Protein AF-A0AAW4HK03-F1 (afdb_monomer_lite)

Radius of gyration: 12.79 Å; chains: 1; bounding box: 35×22×33 Å

Foldseek 3Di:
DFFQDQCRVVVLVVQVVCPPVDQDADDPLLVVVLCVVVVNDPDDVNRNCVCLVVDPCNVVSNVVSVPHHNWDDDPVDID

Organism: Vibrio vulnificus (NCBI:txid672)

Sequence (79 aa):
LVARGPKSLETLRFVKSLGASAIVVLGNHDLHLLAVAHGIKKVKDKDRTAPIFTAPDKEELLTWLAQQPLMAEHDEFVM

InterPro domains:
  IPR029052 Metallo-dependent phosphatase-like [G3DSA:3.60.21.10] (1-79)
  IPR029052 Metallo-dependent phosphatase-l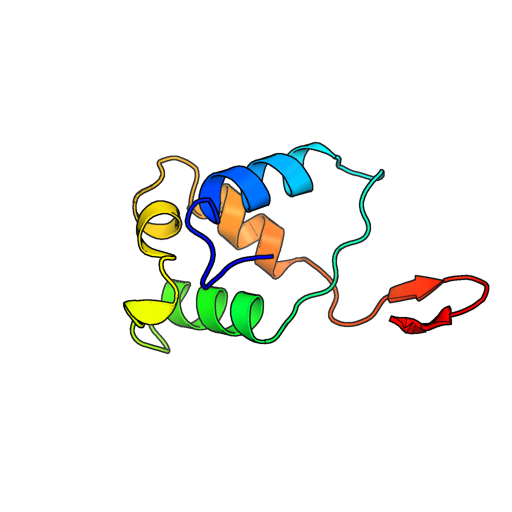ike [SSF56300] (1-78)
  IPR050126 Diadenosine polyphosphate hydrolase [PTHR42850] (1-75)

Secondary structure (DSSP, 8-state):
--SSSTTHHHHHHHHHHTGGG------HHHHHHHHHHTTSS---GGG--HHHHHSTTHHHHHHHHHTS-S--B-SS-B-

Structure (mmCIF, N/CA/C/O backbone):
data_AF-A0AAW4HK03-F1
#
_entry.id   AF-A0AAW4HK03-F1
#
loop_
_atom_site.group_PDB
_atom_site.id
_atom_site.type_symbol
_atom_site.label_atom_id
_atom_site.label_alt_id
_atom_site.label_comp_id
_atom_site.label_asym_id
_atom_site.label_entity_id
_atom_site.label_seq_id
_atom_site.pdbx_PDB_ins_code
_atom_site.Cartn_x
_atom_site.Cartn_y
_atom_site.C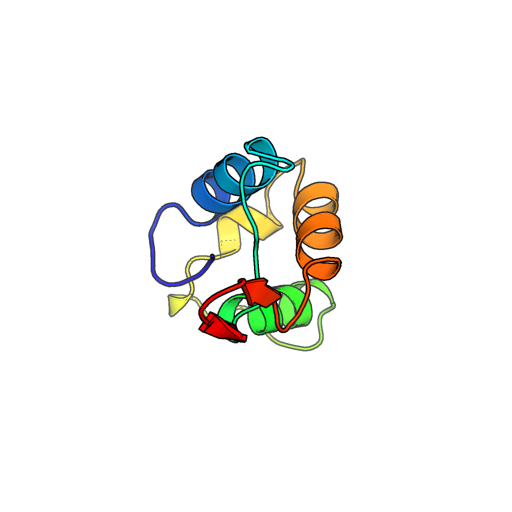artn_z
_atom_site.occupancy
_atom_site.B_iso_or_equiv
_atom_site.auth_seq_id
_atom_site.auth_comp_id
_atom_site.auth_asym_id
_atom_site.auth_atom_id
_atom_site.pdbx_PDB_model_num
ATOM 1 N N . LEU A 1 1 ? 5.408 1.694 -0.559 1.00 80.62 1 LEU A N 1
ATOM 2 C CA . LEU A 1 1 ? 4.459 2.649 -1.195 1.00 80.62 1 LEU A CA 1
ATOM 3 C C . LEU A 1 1 ? 3.688 3.482 -0.184 1.00 80.62 1 LEU A C 1
ATOM 5 O O . LEU A 1 1 ? 3.311 4.615 -0.469 1.00 80.62 1 LEU A O 1
ATOM 9 N N . VAL A 1 2 ? 3.456 2.918 0.994 1.00 85.62 2 VAL A N 1
ATOM 10 C CA . VAL A 1 2 ? 2.727 3.567 2.078 1.00 85.62 2 VAL A CA 1
ATOM 11 C C . VAL A 1 2 ? 3.646 3.890 3.259 1.00 85.62 2 VAL A C 1
ATOM 13 O O . VAL A 1 2 ? 4.803 3.468 3.311 1.00 85.62 2 VAL A O 1
ATOM 16 N N . ALA A 1 3 ? 3.070 4.596 4.227 1.00 81.94 3 ALA A N 1
ATOM 17 C CA . ALA A 1 3 ? 3.619 4.949 5.529 1.00 81.94 3 ALA A CA 1
ATOM 18 C C . ALA A 1 3 ? 4.513 6.200 5.598 1.00 81.94 3 ALA A C 1
ATOM 20 O O . ALA A 1 3 ? 5.239 6.540 4.665 1.00 81.94 3 ALA A O 1
ATOM 21 N N . ARG A 1 4 ? 4.467 6.877 6.759 1.00 83.06 4 ARG A N 1
ATOM 22 C CA . ARG A 1 4 ? 5.224 8.089 7.166 1.00 83.06 4 ARG A CA 1
ATOM 23 C C . ARG A 1 4 ? 4.933 9.364 6.358 1.00 83.06 4 ARG A C 1
ATOM 25 O O . ARG A 1 4 ? 4.965 10.458 6.923 1.00 83.06 4 ARG A O 1
ATOM 32 N N . GLY A 1 5 ? 4.604 9.245 5.075 1.00 86.69 5 GLY A N 1
ATOM 33 C CA . GLY A 1 5 ? 4.166 10.348 4.222 1.00 86.69 5 GLY A CA 1
ATOM 34 C C . GLY A 1 5 ? 2.692 10.725 4.440 1.00 86.69 5 GLY A C 1
ATOM 35 O O . GLY A 1 5 ? 1.884 9.872 4.809 1.00 86.69 5 GLY A O 1
ATOM 36 N N . PRO A 1 6 ? 2.308 11.993 4.199 1.00 89.88 6 PRO A N 1
ATOM 37 C CA . PRO A 1 6 ? 0.935 12.461 4.404 1.00 89.88 6 PRO A CA 1
ATOM 38 C C . PRO A 1 6 ? -0.071 11.957 3.355 1.00 89.88 6 PRO A C 1
ATOM 40 O O . PRO A 1 6 ? -1.264 12.025 3.609 1.00 89.88 6 PRO A O 1
ATOM 43 N N . LYS A 1 7 ? 0.393 11.468 2.197 1.00 94.12 7 LYS A N 1
ATOM 44 C CA . LYS A 1 7 ? -0.443 11.160 1.020 1.00 94.12 7 LYS A CA 1
ATOM 45 C C . LYS A 1 7 ? -0.423 9.681 0.618 1.00 94.12 7 LYS A C 1
ATOM 47 O O . LYS A 1 7 ? -0.383 9.345 -0.561 1.00 94.12 7 LYS A O 1
ATOM 52 N N . SER A 1 8 ? -0.374 8.776 1.600 1.00 94.94 8 SER A N 1
ATOM 53 C CA . SER A 1 8 ? -0.242 7.333 1.325 1.00 94.94 8 SER A CA 1
ATOM 54 C C . SER A 1 8 ? -1.406 6.778 0.488 1.00 94.94 8 SER A C 1
ATOM 56 O O . SER A 1 8 ? -1.184 5.913 -0.354 1.00 94.94 8 SER A O 1
ATOM 58 N N . LEU A 1 9 ? -2.633 7.278 0.689 1.00 96.31 9 LEU A N 1
ATOM 59 C CA . LEU A 1 9 ? -3.816 6.846 -0.066 1.00 96.31 9 LEU A CA 1
ATOM 60 C C . LEU A 1 9 ? -3.732 7.279 -1.536 1.00 96.31 9 LEU A C 1
ATOM 62 O O . LEU A 1 9 ? -3.954 6.478 -2.442 1.00 96.31 9 LEU A O 1
ATOM 66 N N . GLU A 1 10 ? -3.384 8.538 -1.778 1.00 97.19 10 GLU A N 1
ATOM 67 C CA . GLU A 1 10 ? -3.254 9.109 -3.116 1.00 97.19 10 GLU A CA 1
ATOM 68 C C . GLU A 1 10 ? -2.094 8.473 -3.877 1.00 97.19 10 GLU A C 1
ATOM 70 O O . GLU A 1 10 ? -2.247 8.142 -5.049 1.00 97.19 10 GLU A O 1
ATOM 75 N N . THR A 1 11 ? -0.961 8.236 -3.208 1.00 96.81 11 THR A N 1
ATOM 76 C CA . THR A 1 11 ? 0.171 7.508 -3.791 1.00 96.81 11 THR A CA 1
ATOM 77 C C . THR A 1 11 ? -0.226 6.089 -4.189 1.00 96.81 11 THR A C 1
ATOM 79 O O . THR A 1 11 ? 0.105 5.666 -5.294 1.00 96.81 11 THR A O 1
ATOM 82 N N . LEU A 1 12 ? -0.965 5.365 -3.341 1.00 96.69 12 LEU A N 1
ATOM 83 C CA . LEU A 1 12 ? -1.402 4.001 -3.647 1.00 96.69 12 LEU A CA 1
ATOM 84 C C . LEU A 1 12 ? -2.331 3.962 -4.871 1.00 96.69 12 LEU A C 1
ATOM 86 O O . LEU A 1 12 ? -2.116 3.161 -5.779 1.00 96.69 12 LEU A O 1
ATOM 90 N N . ARG A 1 13 ? -3.311 4.875 -4.938 1.00 97.88 13 ARG A N 1
ATOM 91 C CA . ARG A 1 13 ? -4.203 5.025 -6.101 1.00 97.88 13 ARG A CA 1
ATOM 92 C C . ARG A 1 13 ? -3.441 5.391 -7.370 1.00 97.88 13 ARG A C 1
ATOM 94 O O . ARG A 1 13 ? -3.680 4.795 -8.416 1.00 97.88 13 ARG A O 1
ATOM 101 N N . PHE A 1 14 ? -2.523 6.351 -7.272 1.00 97.94 14 PHE A N 1
ATOM 102 C CA . PHE A 1 14 ? -1.717 6.795 -8.403 1.00 97.94 14 PHE A CA 1
ATOM 103 C C . PHE A 1 14 ? -0.888 5.643 -8.970 1.00 97.94 14 PHE A C 1
ATOM 105 O O . PHE A 1 14 ? -0.988 5.360 -10.159 1.00 97.94 14 PHE A O 1
ATOM 112 N N . VAL A 1 15 ? -0.145 4.921 -8.127 1.00 97.25 15 VAL A N 1
ATOM 113 C CA . VAL A 1 15 ? 0.692 3.807 -8.591 1.00 97.25 15 VAL A CA 1
ATOM 114 C C . VAL A 1 15 ? -0.157 2.676 -9.169 1.00 97.25 15 VAL A C 1
ATOM 116 O O . VAL A 1 15 ? 0.166 2.181 -10.244 1.00 97.25 15 VAL A O 1
ATOM 119 N N . LYS A 1 16 ? -1.293 2.335 -8.545 1.00 97.44 16 LYS A N 1
ATOM 120 C CA . LYS A 1 16 ? -2.252 1.380 -9.124 1.00 97.44 16 LYS A CA 1
ATOM 121 C C . LYS A 1 16 ? -2.746 1.822 -10.508 1.00 97.44 16 LYS A C 1
ATOM 123 O O . LYS A 1 16 ? -2.890 0.986 -11.397 1.00 97.44 16 LYS A O 1
ATOM 128 N N . SER A 1 17 ? -2.997 3.119 -10.706 1.00 98.00 17 SER A N 1
ATOM 129 C CA . SER A 1 17 ? -3.493 3.655 -11.982 1.00 98.00 17 SER A CA 1
ATOM 130 C C . SER A 1 17 ? -2.482 3.586 -13.132 1.00 98.00 17 SER A C 1
ATOM 132 O O . SER A 1 17 ? -2.891 3.641 -14.288 1.00 98.00 17 SER A O 1
ATOM 134 N N . LEU A 1 18 ? -1.186 3.416 -12.840 1.00 97.94 18 LEU A N 1
ATOM 135 C CA . LEU A 1 18 ? -0.147 3.255 -13.864 1.00 97.94 18 LEU A CA 1
ATOM 136 C C . LEU A 1 18 ? -0.199 1.880 -14.553 1.00 97.94 18 LEU A C 1
ATOM 138 O O . LEU A 1 18 ? 0.392 1.712 -15.618 1.00 97.94 18 LEU A O 1
ATOM 142 N N . GLY A 1 19 ? -0.904 0.900 -13.975 1.00 95.50 19 GLY A N 1
ATOM 143 C CA . GLY A 1 19 ? -1.059 -0.430 -14.562 1.00 95.50 19 GLY A CA 1
ATOM 144 C C . GLY A 1 19 ? 0.288 -1.077 -14.893 1.00 95.50 19 GLY A C 1
ATOM 145 O O . GLY A 1 19 ? 1.191 -1.105 -14.064 1.00 95.50 19 GLY A O 1
ATOM 146 N N . ALA A 1 20 ? 0.434 -1.565 -16.126 1.00 93.88 20 ALA A N 1
ATOM 147 C CA . ALA A 1 20 ? 1.649 -2.240 -16.589 1.00 93.88 20 ALA A CA 1
ATOM 148 C C . ALA A 1 20 ? 2.883 -1.321 -16.700 1.00 93.88 20 ALA A C 1
ATOM 150 O O . ALA A 1 20 ? 3.994 -1.814 -16.864 1.00 93.88 20 ALA A O 1
ATOM 151 N N . SER A 1 21 ? 2.716 0.003 -16.610 1.00 95.81 21 SER A N 1
ATOM 152 C CA . SER A 1 21 ? 3.836 0.951 -16.641 1.00 95.81 21 SER A CA 1
ATOM 153 C C . SER A 1 21 ? 4.579 1.067 -15.306 1.00 95.81 21 SER A C 1
ATOM 155 O O . SER A 1 21 ? 5.592 1.760 -15.245 1.00 95.81 21 SER A O 1
ATOM 157 N N . ALA A 1 22 ? 4.099 0.422 -14.238 1.00 94.50 22 ALA A N 1
ATOM 158 C CA . ALA A 1 22 ? 4.763 0.396 -12.941 1.00 94.50 22 ALA A CA 1
ATOM 159 C C . ALA A 1 22 ? 4.954 -1.044 -12.454 1.00 94.50 22 ALA A C 1
ATOM 161 O O . ALA A 1 22 ? 3.989 -1.783 -12.274 1.00 94.50 22 ALA A O 1
ATOM 162 N N . ILE A 1 23 ? 6.205 -1.414 -12.179 1.00 93.38 23 ILE A N 1
ATOM 163 C CA . ILE A 1 23 ? 6.537 -2.655 -11.478 1.00 93.38 23 ILE A CA 1
ATOM 164 C C . ILE A 1 23 ? 6.627 -2.326 -9.990 1.00 93.38 23 ILE A C 1
ATOM 166 O O . ILE A 1 23 ? 7.428 -1.490 -9.572 1.00 93.38 23 ILE A O 1
ATOM 170 N N . VAL A 1 24 ? 5.776 -2.961 -9.190 1.00 95.25 24 VAL A N 1
ATOM 171 C CA . VAL A 1 24 ? 5.699 -2.744 -7.745 1.00 95.25 24 VAL A CA 1
ATOM 172 C C . VAL A 1 24 ? 6.174 -3.992 -7.026 1.00 95.25 24 VAL A C 1
ATOM 174 O O . VAL A 1 24 ? 5.682 -5.080 -7.294 1.00 95.25 24 VAL A O 1
ATOM 177 N N . VAL A 1 25 ? 7.076 -3.815 -6.066 1.00 95.88 25 VAL A N 1
ATOM 178 C CA . VAL A 1 25 ? 7.473 -4.857 -5.115 1.00 95.88 25 VAL A CA 1
ATOM 179 C C . VAL A 1 25 ? 7.051 -4.474 -3.701 1.00 95.88 25 VAL A C 1
ATOM 181 O O . VAL A 1 25 ? 7.096 -3.303 -3.308 1.00 95.88 25 VAL A O 1
ATOM 184 N N . LEU A 1 26 ? 6.599 -5.463 -2.934 1.00 97.12 26 LEU A N 1
ATOM 185 C CA . LEU A 1 26 ? 6.115 -5.283 -1.572 1.00 97.12 26 LEU A CA 1
ATOM 186 C C . LEU A 1 26 ? 7.261 -4.988 -0.605 1.00 97.12 26 LEU A C 1
ATOM 188 O O . LEU A 1 26 ? 8.123 -5.826 -0.353 1.00 97.12 26 LEU A O 1
ATOM 192 N N . GLY A 1 27 ? 7.217 -3.808 0.014 1.00 95.25 27 GLY A N 1
ATOM 193 C CA . GLY A 1 27 ? 8.109 -3.452 1.110 1.00 95.25 27 GLY A CA 1
ATOM 194 C C . GLY A 1 27 ? 7.536 -3.794 2.488 1.00 95.25 27 GLY A C 1
ATOM 195 O O . GLY A 1 27 ? 6.342 -4.027 2.672 1.00 95.25 27 GLY A O 1
ATOM 196 N N . ASN A 1 28 ? 8.382 -3.709 3.517 1.00 94.62 28 ASN A N 1
ATOM 197 C CA . ASN A 1 28 ? 8.003 -4.000 4.908 1.00 94.62 28 ASN A CA 1
ATOM 198 C C . ASN A 1 28 ? 6.803 -3.183 5.426 1.00 94.62 28 ASN A C 1
ATOM 200 O O . ASN A 1 28 ? 6.002 -3.686 6.212 1.00 94.62 28 ASN A O 1
ATOM 204 N N . HIS A 1 29 ? 6.668 -1.918 5.012 1.00 94.50 29 HIS A N 1
ATOM 205 C CA . HIS A 1 29 ? 5.532 -1.074 5.414 1.00 94.50 29 HIS A CA 1
ATOM 206 C C . HIS A 1 29 ? 4.236 -1.470 4.710 1.00 94.50 29 HIS A C 1
ATOM 208 O O . HIS A 1 29 ? 3.167 -1.378 5.309 1.00 94.50 29 HIS A O 1
ATOM 214 N N . ASP A 1 30 ? 4.336 -1.951 3.474 1.00 95.62 30 ASP A N 1
ATOM 215 C CA . ASP A 1 30 ? 3.194 -2.434 2.704 1.00 95.62 30 ASP A CA 1
ATOM 216 C C . ASP A 1 30 ? 2.703 -3.769 3.302 1.00 95.62 30 ASP A C 1
ATOM 218 O O . ASP A 1 30 ? 1.520 -3.923 3.600 1.00 95.62 30 ASP A O 1
ATOM 222 N N . LEU A 1 31 ? 3.624 -4.679 3.647 1.00 95.94 31 LEU A N 1
ATOM 223 C CA . LEU A 1 31 ? 3.311 -5.908 4.392 1.00 95.94 31 LEU A CA 1
ATOM 224 C C . LEU A 1 31 ? 2.700 -5.621 5.771 1.00 95.94 31 LEU A C 1
ATOM 226 O O . LEU A 1 31 ? 1.750 -6.284 6.192 1.00 95.94 31 LEU A O 1
ATOM 230 N N . HIS A 1 32 ? 3.211 -4.613 6.484 1.00 95.06 32 HIS A N 1
ATOM 231 C CA . HIS A 1 32 ? 2.631 -4.191 7.758 1.00 95.06 32 HIS A CA 1
ATOM 232 C C . HIS A 1 32 ? 1.203 -3.658 7.586 1.00 95.06 32 HIS A C 1
ATOM 234 O O . HIS A 1 32 ? 0.332 -4.006 8.383 1.00 95.06 32 HIS A O 1
ATOM 240 N N . LEU A 1 33 ? 0.942 -2.853 6.551 1.00 95.62 33 LEU A N 1
ATOM 241 C CA . LEU A 1 33 ? -0.402 -2.371 6.227 1.00 95.62 33 LEU A CA 1
ATOM 242 C C . LEU A 1 33 ? -1.369 -3.541 5.989 1.00 95.62 33 LEU A C 1
ATOM 244 O O . LEU A 1 33 ? -2.459 -3.543 6.559 1.00 95.62 33 LEU A O 1
ATOM 248 N N . LEU A 1 34 ? -0.956 -4.548 5.213 1.00 96.75 34 LEU A N 1
ATOM 249 C CA . LEU A 1 34 ? -1.758 -5.748 4.948 1.00 96.75 34 LEU A CA 1
ATOM 250 C C . LEU A 1 34 ? -2.035 -6.546 6.231 1.00 96.75 34 LEU A C 1
ATOM 252 O O . LEU A 1 34 ? -3.168 -6.952 6.482 1.00 96.75 34 LEU A O 1
ATOM 256 N N . ALA A 1 35 ? -1.040 -6.705 7.108 1.00 96.31 35 ALA A N 1
ATOM 257 C CA . ALA A 1 35 ? -1.240 -7.363 8.400 1.00 96.31 35 ALA A CA 1
ATOM 258 C C . ALA A 1 35 ? -2.251 -6.617 9.291 1.00 96.31 35 ALA A C 1
ATOM 260 O O . ALA A 1 35 ? -3.026 -7.243 10.015 1.00 96.31 35 ALA A O 1
ATOM 261 N N . VAL A 1 36 ? -2.258 -5.282 9.244 1.00 95.25 36 VAL A N 1
ATOM 262 C CA . VAL A 1 36 ? -3.255 -4.464 9.947 1.00 95.25 36 VAL A CA 1
ATOM 263 C C . VAL A 1 36 ? -4.641 -4.613 9.314 1.00 95.25 36 VAL A C 1
ATOM 265 O O . VAL A 1 36 ? -5.616 -4.765 10.047 1.00 95.25 36 VAL A O 1
ATOM 268 N N . ALA A 1 37 ? -4.736 -4.642 7.980 1.00 95.00 37 ALA A N 1
ATOM 269 C CA . ALA A 1 37 ? -5.996 -4.860 7.264 1.00 95.00 37 ALA A CA 1
ATOM 270 C C . ALA A 1 37 ? -6.674 -6.186 7.645 1.00 95.00 37 ALA A C 1
ATOM 272 O O . ALA A 1 37 ? -7.894 -6.241 7.766 1.00 95.00 37 ALA A O 1
ATOM 273 N N . HIS A 1 38 ? -5.882 -7.231 7.897 1.00 95.31 38 HIS A N 1
ATOM 274 C CA . HIS A 1 38 ? -6.365 -8.540 8.345 1.00 95.31 38 HIS A CA 1
ATOM 275 C C . HIS A 1 38 ? -6.511 -8.674 9.872 1.00 95.31 38 HIS A C 1
ATOM 277 O O . HIS A 1 38 ? -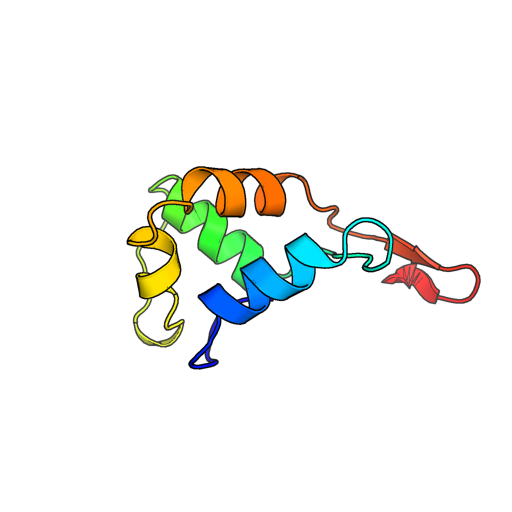6.738 -9.772 10.374 1.00 95.31 38 HIS A O 1
ATOM 283 N N . GLY A 1 39 ? -6.361 -7.588 10.638 1.00 94.12 39 GLY A N 1
ATOM 284 C CA . GLY A 1 39 ? -6.523 -7.599 12.097 1.00 94.12 39 GLY A CA 1
ATOM 285 C C . GLY A 1 39 ? -5.403 -8.305 12.875 1.00 94.12 39 GLY A C 1
ATOM 286 O O . GLY A 1 39 ? -5.520 -8.492 14.084 1.00 94.12 39 GLY A O 1
ATOM 287 N N . ILE A 1 40 ? -4.297 -8.673 12.220 1.00 96.06 40 ILE A N 1
ATOM 288 C CA . ILE A 1 40 ? -3.151 -9.374 12.832 1.00 96.06 40 ILE A CA 1
ATOM 289 C C . ILE A 1 40 ? -2.286 -8.401 13.649 1.00 96.06 40 ILE A C 1
ATOM 291 O O . ILE A 1 40 ? -1.672 -8.766 14.656 1.00 96.06 40 ILE A O 1
ATOM 295 N N . LYS A 1 41 ? -2.206 -7.140 13.211 1.00 93.69 41 LYS A N 1
ATOM 296 C CA . LYS A 1 41 ? -1.456 -6.063 13.872 1.00 93.69 41 LYS A CA 1
ATOM 297 C C . LYS A 1 41 ? -2.354 -4.849 14.102 1.00 93.69 41 LYS A C 1
ATOM 299 O O . LYS A 1 41 ? -3.350 -4.654 13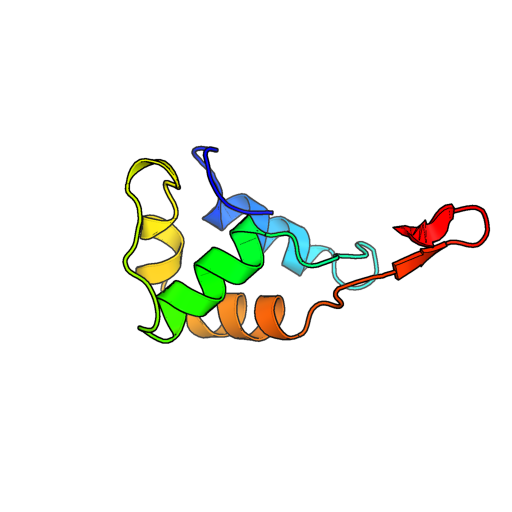.417 1.00 93.69 41 LYS A O 1
ATOM 304 N N . LYS A 1 42 ? -1.972 -4.001 15.061 1.00 90.00 42 LYS A N 1
ATOM 305 C CA . LYS A 1 42 ? -2.621 -2.703 15.295 1.00 90.00 42 LYS A CA 1
ATOM 306 C C . LYS A 1 42 ? -2.018 -1.628 14.391 1.00 90.00 42 LYS A C 1
ATOM 308 O O . LYS A 1 42 ? -0.813 -1.652 14.129 1.00 90.00 42 LYS A O 1
ATOM 313 N N . VAL A 1 43 ? -2.844 -0.667 13.975 1.00 87.06 43 VAL A N 1
ATOM 314 C CA . VAL A 1 43 ? -2.385 0.563 13.311 1.00 87.06 43 VAL A CA 1
ATOM 315 C C . VAL A 1 43 ? -1.376 1.268 14.221 1.00 87.06 43 VAL A C 1
ATOM 317 O O . VAL A 1 43 ? -1.578 1.350 15.432 1.00 87.06 43 VAL A O 1
ATOM 320 N N . LYS A 1 44 ? -0.286 1.777 13.643 1.00 86.81 44 LYS A N 1
ATOM 321 C CA . LYS A 1 44 ? 0.642 2.673 14.337 1.00 86.81 44 LYS A CA 1
ATOM 322 C C . LYS A 1 44 ? 0.412 4.085 13.820 1.00 86.81 44 LYS A C 1
ATOM 324 O O . LYS A 1 44 ? 0.561 4.319 12.624 1.00 86.81 44 LYS A O 1
ATOM 329 N N . ASP A 1 45 ? 0.135 5.035 14.706 1.00 79.69 45 ASP A N 1
ATOM 330 C CA . ASP A 1 45 ? -0.200 6.413 14.306 1.00 79.69 45 ASP A CA 1
ATOM 331 C C . ASP A 1 45 ? 0.901 7.080 13.472 1.00 79.69 45 ASP A C 1
ATOM 333 O O . ASP A 1 45 ? 0.628 7.806 12.514 1.00 79.69 45 ASP A O 1
ATOM 337 N N . LYS A 1 46 ? 2.167 6.756 13.766 1.00 85.69 46 LYS A N 1
ATOM 338 C CA . LYS A 1 46 ? 3.330 7.235 13.004 1.00 85.69 46 LYS A CA 1
ATOM 339 C C . LYS A 1 46 ? 3.328 6.810 11.531 1.00 85.69 46 LYS A C 1
ATOM 341 O O . LYS A 1 46 ? 3.989 7.456 10.719 1.00 85.69 46 LYS A O 1
ATOM 346 N N . ASP A 1 47 ? 2.607 5.744 11.185 1.00 83.50 47 ASP A N 1
ATOM 347 C CA . ASP A 1 47 ? 2.535 5.249 9.815 1.00 83.50 47 ASP A CA 1
ATOM 348 C C . ASP A 1 47 ? 1.551 6.090 8.981 1.00 83.50 47 ASP A C 1
ATOM 350 O O . ASP A 1 47 ? 1.683 6.114 7.767 1.00 83.50 47 ASP A O 1
ATOM 354 N N . ARG A 1 48 ? 0.631 6.865 9.581 1.00 87.19 48 ARG A N 1
ATOM 355 C CA . ARG A 1 48 ? -0.315 7.751 8.858 1.00 87.19 48 ARG A CA 1
ATOM 356 C C . ARG A 1 48 ? -1.149 7.040 7.773 1.00 87.19 48 ARG A C 1
ATOM 358 O O . ARG A 1 48 ? -1.539 7.646 6.779 1.00 87.19 48 ARG A O 1
ATOM 365 N N . THR A 1 49 ? -1.447 5.755 7.963 1.00 90.56 49 THR A N 1
ATOM 366 C CA . THR A 1 49 ? -2.192 4.919 7.002 1.00 90.56 49 THR A CA 1
ATOM 367 C C . THR A 1 49 ? -3.699 4.871 7.251 1.00 90.56 49 THR A C 1
ATOM 369 O O . THR A 1 49 ? -4.423 4.269 6.463 1.00 90.56 49 THR A O 1
ATOM 372 N N . ALA A 1 50 ? -4.194 5.541 8.299 1.00 90.44 50 ALA A N 1
ATOM 373 C CA . ALA A 1 50 ? -5.620 5.612 8.627 1.00 90.44 50 ALA A CA 1
ATOM 374 C C . ALA A 1 50 ? -6.531 5.960 7.427 1.00 90.44 50 ALA A C 1
ATOM 376 O O . ALA A 1 50 ? -7.536 5.267 7.264 1.00 90.44 50 ALA A O 1
ATOM 377 N N . PRO A 1 51 ? -6.178 6.916 6.535 1.00 94.31 51 PRO A N 1
ATOM 378 C CA . PRO A 1 51 ? -7.013 7.240 5.377 1.00 94.31 51 PRO A CA 1
ATOM 379 C C . PRO A 1 51 ? -7.275 6.060 4.434 1.00 94.31 51 PRO A C 1
ATOM 381 O O . PRO A 1 51 ? -8.323 6.019 3.801 1.00 94.31 51 PRO A O 1
ATOM 384 N N . ILE A 1 52 ? -6.359 5.086 4.350 1.00 95.88 52 ILE A N 1
ATOM 385 C CA . ILE A 1 52 ? -6.538 3.891 3.511 1.00 95.88 52 ILE A CA 1
ATOM 386 C C . ILE A 1 52 ? -7.661 3.018 4.069 1.00 95.88 52 ILE A C 1
ATOM 388 O O . ILE A 1 52 ? -8.486 2.524 3.313 1.00 95.88 52 ILE A O 1
ATOM 392 N N . PHE A 1 53 ? -7.745 2.864 5.392 1.00 94.62 53 PHE A N 1
ATOM 393 C CA . PHE A 1 53 ? -8.750 2.005 6.028 1.00 94.62 53 PHE A CA 1
ATOM 394 C C . PHE A 1 53 ? -10.161 2.604 6.039 1.00 94.62 53 PHE A C 1
ATOM 396 O O . PHE A 1 53 ? -11.136 1.864 6.192 1.00 94.62 53 PHE A O 1
ATOM 403 N N . THR A 1 54 ? -10.280 3.923 5.884 1.00 94.94 54 THR A N 1
ATOM 404 C CA . THR A 1 54 ? -11.566 4.636 5.831 1.0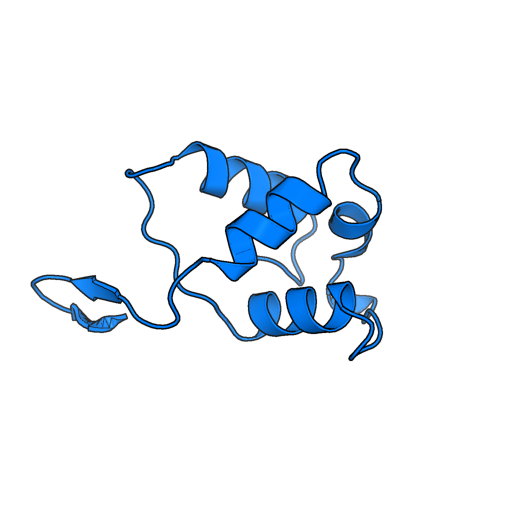0 94.94 54 THR A CA 1
ATOM 405 C C . THR A 1 54 ? -12.007 4.975 4.408 1.00 94.94 54 THR A C 1
ATOM 407 O O . THR A 1 54 ? -13.088 5.528 4.229 1.00 94.94 54 THR A O 1
ATOM 410 N N . ALA A 1 55 ? -11.186 4.684 3.396 1.00 97.19 55 ALA A N 1
ATOM 411 C CA . ALA A 1 55 ? -11.517 4.962 2.006 1.00 97.19 55 ALA A CA 1
ATOM 412 C C . ALA A 1 55 ? -12.621 4.014 1.486 1.00 97.19 55 ALA A C 1
ATOM 414 O O . ALA A 1 55 ? -12.651 2.840 1.868 1.00 97.19 55 ALA A O 1
ATOM 415 N N . PRO A 1 56 ? -13.520 4.485 0.601 1.00 97.81 56 PRO A N 1
ATOM 416 C CA . PRO A 1 56 ? -14.589 3.651 0.043 1.00 97.81 56 PRO A CA 1
ATOM 417 C C . PRO A 1 56 ? -14.064 2.514 -0.851 1.00 97.81 56 PRO A C 1
ATOM 419 O O . PRO A 1 56 ? -14.682 1.461 -0.931 1.00 97.81 56 PRO A O 1
ATOM 422 N N . ASP A 1 57 ? -12.907 2.706 -1.480 1.00 98.12 57 ASP A N 1
ATOM 423 C CA . ASP A 1 57 ? -12.203 1.765 -2.362 1.00 98.12 57 ASP A CA 1
ATOM 424 C C . ASP A 1 57 ? -11.112 0.960 -1.629 1.00 98.12 57 ASP A C 1
ATOM 426 O O . ASP A 1 57 ? -10.265 0.331 -2.261 1.00 98.12 57 ASP A O 1
ATOM 430 N N . LYS A 1 58 ? -11.100 0.965 -0.288 1.00 97.31 58 LYS A N 1
ATOM 431 C CA . LYS A 1 58 ? -10.049 0.306 0.506 1.00 97.31 58 LYS A CA 1
ATOM 432 C C . LYS A 1 58 ? -9.858 -1.168 0.154 1.00 97.31 58 LYS A C 1
ATOM 434 O O . LYS A 1 58 ? -8.728 -1.640 0.140 1.00 97.31 58 LYS A O 1
ATOM 439 N N . GLU A 1 59 ? -10.952 -1.888 -0.099 1.00 97.50 59 GLU A N 1
ATOM 440 C CA . GLU A 1 59 ? -10.914 -3.324 -0.376 1.00 97.50 59 GLU A CA 1
ATOM 441 C C . GLU A 1 59 ? -10.201 -3.571 -1.700 1.00 97.50 59 GLU A C 1
ATOM 443 O O . GLU A 1 59 ? -9.239 -4.328 -1.742 1.00 97.50 59 GLU A O 1
ATOM 448 N N . GLU A 1 60 ? -10.573 -2.827 -2.742 1.00 98.19 60 GLU A N 1
ATOM 449 C CA . GLU A 1 60 ? -9.906 -2.868 -4.042 1.00 98.19 60 GLU A CA 1
ATOM 450 C C . GLU A 1 60 ? -8.406 -2.558 -3.922 1.00 98.19 60 GLU A C 1
ATOM 452 O O . GLU A 1 60 ? -7.571 -3.281 -4.468 1.00 98.19 60 GLU A O 1
ATOM 457 N N . LEU A 1 61 ? -8.051 -1.501 -3.184 1.00 98.12 61 LEU A N 1
ATOM 458 C CA . LEU A 1 61 ? -6.661 -1.077 -3.015 1.00 98.12 61 LEU A CA 1
ATOM 459 C C . LEU A 1 61 ? -5.820 -2.105 -2.248 1.00 9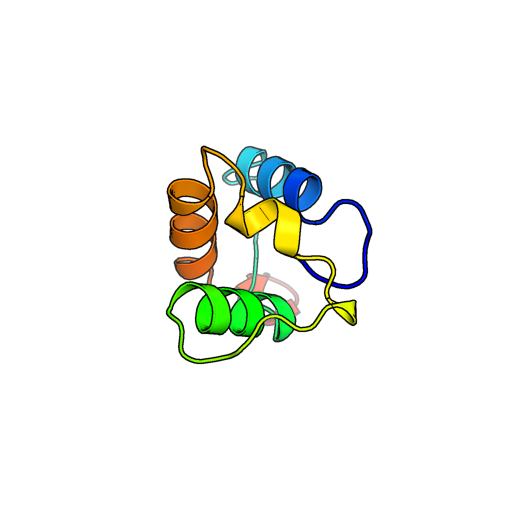8.12 61 LEU A C 1
ATOM 461 O O . LEU A 1 61 ? -4.690 -2.391 -2.645 1.00 98.12 61 LEU A O 1
ATOM 465 N N . LEU A 1 62 ? -6.352 -2.659 -1.158 1.00 97.88 62 LEU A N 1
ATOM 466 C CA . LEU A 1 62 ? -5.651 -3.641 -0.329 1.00 97.88 62 LEU A CA 1
ATOM 467 C C . LEU A 1 62 ? -5.542 -4.995 -1.036 1.00 97.88 62 LEU A C 1
ATOM 469 O O . LEU A 1 62 ? -4.479 -5.611 -0.985 1.00 97.88 62 LEU A O 1
ATOM 473 N N . THR A 1 63 ? -6.591 -5.431 -1.739 1.00 98.12 63 THR A N 1
ATOM 474 C CA . THR A 1 63 ? -6.556 -6.647 -2.560 1.00 98.12 63 THR A CA 1
ATOM 475 C C . THR A 1 63 ? -5.535 -6.520 -3.683 1.00 98.12 63 THR A C 1
ATOM 477 O O . THR A 1 63 ? -4.734 -7.432 -3.872 1.00 98.12 63 THR A O 1
ATOM 480 N N . TRP A 1 64 ? -5.506 -5.385 -4.387 1.00 97.75 64 TRP A N 1
ATOM 481 C CA . TRP A 1 64 ? -4.496 -5.133 -5.414 1.00 97.75 64 TRP A CA 1
ATOM 482 C C . TRP A 1 64 ? -3.080 -5.141 -4.827 1.00 97.75 64 TRP A C 1
ATOM 484 O O . TRP A 1 64 ? -2.188 -5.785 -5.378 1.00 97.75 64 TRP A O 1
ATOM 494 N N . LEU A 1 65 ? -2.868 -4.477 -3.686 1.00 97.69 65 LEU A N 1
ATOM 495 C CA . LEU A 1 65 ? -1.558 -4.427 -3.038 1.00 97.69 65 LEU A CA 1
ATOM 496 C C . LEU A 1 65 ? -1.084 -5.825 -2.612 1.00 97.69 65 LEU A C 1
ATOM 498 O O . LEU A 1 65 ? 0.074 -6.163 -2.823 1.00 97.69 65 LEU A O 1
ATOM 502 N N . ALA A 1 66 ? -1.973 -6.661 -2.070 1.00 97.56 66 ALA A N 1
ATOM 503 C CA . ALA A 1 66 ? -1.647 -8.024 -1.642 1.00 97.56 66 ALA A CA 1
ATOM 504 C C . ALA A 1 66 ? -1.214 -8.960 -2.785 1.00 97.56 66 ALA A C 1
ATOM 506 O O . ALA A 1 66 ? -0.611 -9.997 -2.523 1.00 97.56 66 ALA A O 1
ATOM 507 N N . GLN A 1 67 ? -1.518 -8.609 -4.036 1.00 96.88 67 GLN A N 1
ATOM 508 C CA . GLN A 1 67 ? -1.131 -9.374 -5.225 1.00 96.88 67 GLN A CA 1
ATOM 509 C C . GLN A 1 67 ? 0.239 -8.969 -5.787 1.00 96.88 67 GLN A C 1
ATOM 511 O O . GLN A 1 67 ? 0.714 -9.603 -6.728 1.00 96.88 67 GLN A O 1
ATOM 516 N N . GLN A 1 68 ? 0.871 -7.920 -5.250 1.00 97.50 68 GLN A N 1
ATOM 517 C CA . GLN A 1 68 ? 2.167 -7.465 -5.747 1.00 97.50 68 GLN A CA 1
ATOM 518 C C . GLN A 1 68 ? 3.292 -8.427 -5.315 1.00 97.50 68 GLN A C 1
ATOM 520 O O . GLN A 1 68 ? 3.234 -8.990 -4.219 1.00 97.50 68 GLN A O 1
ATOM 525 N N . PRO A 1 69 ? 4.316 -8.643 -6.157 1.00 96.56 69 PRO A N 1
ATOM 526 C CA . PRO A 1 69 ? 5.415 -9.555 -5.852 1.00 96.56 69 PRO A CA 1
ATOM 527 C C . PRO A 1 69 ? 6.316 -9.039 -4.720 1.00 96.56 69 PRO A C 1
ATOM 529 O O . PRO A 1 69 ? 6.317 -7.859 -4.380 1.00 96.56 69 PRO A O 1
ATOM 532 N N . LEU A 1 70 ? 7.129 -9.932 -4.151 1.00 96.50 70 LEU A N 1
ATOM 533 C CA . LEU A 1 70 ? 8.187 -9.576 -3.190 1.00 96.50 70 LEU A CA 1
ATOM 534 C C . LEU A 1 70 ? 9.528 -9.244 -3.858 1.00 96.50 70 LEU A C 1
ATOM 536 O O . LEU A 1 70 ? 10.389 -8.665 -3.210 1.00 96.50 70 LEU A O 1
ATOM 540 N N . MET A 1 71 ? 9.704 -9.641 -5.118 1.00 95.00 71 MET A N 1
ATOM 541 C CA . MET A 1 71 ? 10.932 -9.476 -5.889 1.00 95.00 71 MET A CA 1
ATOM 542 C C . MET A 1 71 ? 10.566 -9.294 -7.359 1.00 95.00 71 MET A C 1
ATOM 544 O O . MET A 1 71 ? 9.631 -9.941 -7.843 1.00 95.00 71 MET A O 1
ATOM 548 N N . ALA A 1 72 ? 11.303 -8.444 -8.059 1.00 92.44 72 ALA A N 1
ATOM 549 C CA . ALA A 1 72 ? 11.205 -8.280 -9.499 1.00 92.44 72 ALA A CA 1
ATOM 550 C C . ALA A 1 72 ? 12.601 -8.329 -10.122 1.00 92.44 72 ALA A C 1
ATOM 552 O O . ALA A 1 72 ? 13.561 -7.761 -9.605 1.00 92.44 72 ALA A O 1
ATOM 553 N N . GLU A 1 73 ? 12.708 -9.006 -11.256 1.00 92.38 73 GLU A N 1
ATOM 554 C CA . GLU A 1 73 ? 13.939 -9.068 -12.032 1.00 92.38 73 GLU A CA 1
ATOM 555 C C . GLU A 1 73 ? 13.871 -8.040 -13.163 1.00 92.38 73 GLU A C 1
ATOM 557 O O . GLU A 1 73 ? 12.865 -7.933 -13.865 1.00 92.38 73 GLU A O 1
ATOM 562 N N . HIS A 1 74 ? 14.932 -7.257 -13.301 1.00 88.38 74 HIS A N 1
ATOM 563 C CA . HIS A 1 74 ? 15.197 -6.381 -14.431 1.00 88.38 74 HIS A CA 1
ATOM 564 C C . HIS A 1 74 ? 16.429 -6.920 -15.163 1.00 88.38 74 HIS A C 1
ATOM 566 O O . HIS A 1 74 ? 17.315 -7.492 -14.531 1.00 88.38 74 HIS A O 1
ATOM 572 N N . ASP A 1 75 ? 16.529 -6.678 -16.470 1.00 88.94 75 ASP A N 1
ATOM 573 C CA . ASP A 1 75 ? 17.589 -7.241 -17.326 1.00 88.94 75 ASP A CA 1
ATOM 574 C C . ASP A 1 75 ? 19.019 -6.977 -16.813 1.00 88.94 75 ASP A C 1
ATOM 576 O O . ASP A 1 75 ? 19.946 -7.736 -17.084 1.00 88.94 75 ASP A O 1
ATOM 580 N N . GLU A 1 76 ? 19.195 -5.898 -16.050 1.00 91.38 76 GLU A N 1
ATOM 581 C CA . GLU A 1 76 ? 20.479 -5.469 -15.482 1.00 91.38 76 GLU A CA 1
ATOM 582 C C . GLU A 1 76 ? 20.557 -5.582 -13.949 1.00 91.38 76 GLU A C 1
ATOM 584 O O . GLU A 1 76 ? 21.653 -5.579 -13.387 1.00 91.38 76 GLU A O 1
ATOM 589 N N . PHE A 1 77 ? 19.419 -5.657 -13.248 1.00 81.31 77 PHE A N 1
ATOM 590 C CA . PHE A 1 77 ? 19.359 -5.539 -11.787 1.00 81.31 77 PHE A CA 1
ATOM 591 C C . PHE A 1 77 ? 18.228 -6.390 -11.204 1.00 81.31 77 PHE A C 1
ATOM 593 O O . PHE A 1 77 ? 17.160 -6.504 -11.787 1.00 81.31 77 PHE A O 1
ATOM 600 N N . VAL A 1 78 ? 18.411 -6.922 -9.999 1.00 74.50 78 VAL A N 1
ATOM 601 C CA . VAL A 1 78 ? 17.324 -7.563 -9.241 1.00 74.50 78 VAL A CA 1
ATOM 602 C C . VAL A 1 78 ? 16.890 -6.613 -8.132 1.00 74.50 78 VAL A C 1
ATOM 604 O O . VAL A 1 78 ? 17.744 -6.054 -7.438 1.00 74.50 78 VAL A O 1
ATOM 607 N N . MET A 1 79 ? 15.579 -6.414 -7.987 1.00 70.94 79 MET A N 1
ATOM 608 C CA . MET A 1 79 ? 14.966 -5.524 -6.995 1.00 70.94 79 MET A CA 1
ATOM 609 C C . MET A 1 79 ? 14.059 -6.278 -6.031 1.00 70.94 79 MET A C 1
ATOM 611 O O . MET A 1 79 ? 13.299 -7.167 -6.484 1.00 70.94 79 MET A O 1
#

pLDDT: mean 93.13, std 5.76, range [70.94, 98.19]